Protein AF-A0A9C9SCN6-F1 (afdb_monomer_lite)

Structure (mmCIF, N/CA/C/O backbone):
data_AF-A0A9C9SCN6-F1
#
_entry.id   AF-A0A9C9SCN6-F1
#
loop_
_atom_site.group_PDB
_atom_site.id
_atom_site.type_symbol
_atom_site.label_atom_id
_atom_site.label_alt_id
_atom_site.label_comp_id
_atom_site.label_asym_id
_atom_site.label_entity_id
_atom_site.label_seq_id
_atom_site.pdbx_PDB_ins_code
_atom_site.Cartn_x
_atom_site.Cartn_y
_atom_site.Cartn_z
_atom_site.occupancy
_atom_site.B_iso_or_equiv
_atom_site.auth_seq_id
_atom_site.auth_comp_id
_atom_site.auth_asym_id
_atom_site.auth_atom_id
_atom_site.pdbx_PDB_model_num
ATOM 1 N N . MET A 1 1 ? 40.582 38.836 -44.158 1.00 47.72 1 MET A N 1
ATOM 2 C CA . MET A 1 1 ? 39.686 37.656 -44.173 1.00 47.72 1 MET A CA 1
ATOM 3 C C . MET A 1 1 ? 40.343 36.507 -43.412 1.00 47.72 1 MET A C 1
ATOM 5 O O . MET A 1 1 ? 41.177 35.816 -43.979 1.00 47.72 1 MET A O 1
ATOM 9 N N . ARG A 1 2 ? 40.054 36.335 -42.115 1.00 51.59 2 ARG A N 1
ATOM 10 C CA . ARG A 1 2 ? 40.489 35.164 -41.329 1.00 51.59 2 ARG A CA 1
ATOM 11 C C . ARG A 1 2 ? 39.327 34.696 -40.451 1.00 51.59 2 ARG A C 1
ATOM 13 O O . ARG A 1 2 ? 39.168 35.164 -39.334 1.00 51.59 2 ARG A O 1
ATOM 20 N N . LEU A 1 3 ? 38.518 33.788 -41.001 1.00 55.78 3 LEU A N 1
ATOM 21 C CA . LEU A 1 3 ? 37.408 33.095 -40.333 1.00 55.78 3 LEU A CA 1
ATOM 22 C C . LEU A 1 3 ? 37.693 31.622 -39.902 1.00 55.78 3 LEU A C 1
ATOM 24 O O . LEU A 1 3 ? 36.733 30.876 -39.733 1.00 55.78 3 LEU A O 1
ATOM 28 N N . PRO A 1 4 ? 38.938 31.129 -39.685 1.00 55.34 4 PRO A N 1
ATOM 29 C CA . PRO A 1 4 ? 39.128 29.714 -39.338 1.00 55.34 4 PRO A CA 1
ATOM 30 C C . PRO A 1 4 ? 38.773 29.385 -37.874 1.00 55.34 4 PRO A C 1
ATOM 32 O O . PRO A 1 4 ? 38.517 28.229 -37.555 1.00 55.34 4 PRO A O 1
ATOM 35 N N . GLY A 1 5 ? 38.721 30.382 -36.979 1.00 55.00 5 GLY A N 1
ATOM 36 C CA . GLY A 1 5 ? 38.453 30.161 -35.550 1.00 55.00 5 GLY A CA 1
ATOM 37 C C . GLY A 1 5 ? 36.990 29.846 -35.215 1.00 55.00 5 GLY A C 1
ATOM 38 O O . GLY A 1 5 ? 36.720 29.137 -34.250 1.00 55.00 5 GLY A O 1
ATOM 39 N N . LEU A 1 6 ? 36.041 30.324 -36.029 1.00 55.47 6 LEU A N 1
ATOM 40 C CA . LEU A 1 6 ? 34.608 30.175 -35.745 1.00 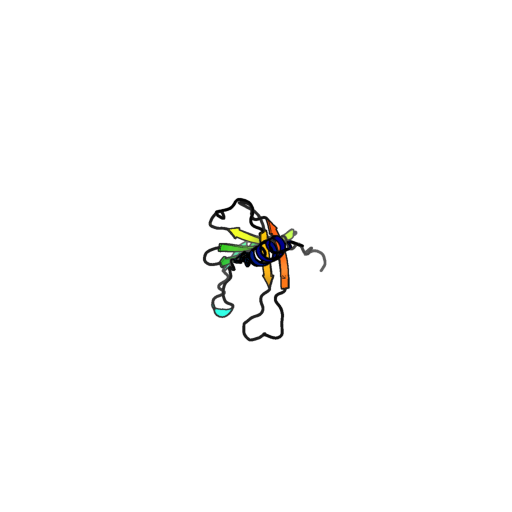55.47 6 LEU A CA 1
ATOM 41 C C . LEU A 1 6 ? 34.102 28.746 -36.020 1.00 55.47 6 LEU A C 1
ATOM 43 O O . LEU A 1 6 ? 33.197 28.266 -35.344 1.00 55.47 6 LEU A O 1
ATOM 47 N N . ILE A 1 7 ? 34.730 28.043 -36.971 1.00 58.31 7 ILE A N 1
ATOM 48 C CA . ILE A 1 7 ? 34.366 26.669 -37.358 1.00 58.31 7 ILE A CA 1
ATOM 49 C C . ILE A 1 7 ? 34.795 25.660 -36.281 1.00 58.31 7 ILE A C 1
ATOM 51 O O . ILE A 1 7 ? 34.049 24.733 -35.976 1.00 58.31 7 ILE A O 1
ATOM 55 N N . VAL A 1 8 ? 35.954 25.869 -35.644 1.00 60.03 8 VAL A N 1
ATOM 56 C CA . VAL A 1 8 ? 36.437 24.994 -34.557 1.00 60.03 8 VAL A CA 1
ATOM 57 C C . VAL A 1 8 ? 35.540 25.098 -33.318 1.00 60.03 8 VAL A C 1
ATOM 59 O O . VAL A 1 8 ? 35.290 24.096 -32.652 1.00 60.03 8 VAL A O 1
ATOM 62 N N . PHE A 1 9 ? 34.994 26.285 -33.035 1.00 58.19 9 PHE A N 1
ATOM 63 C CA . PHE A 1 9 ? 34.133 26.498 -31.869 1.00 58.19 9 PHE A CA 1
ATOM 64 C C . PHE A 1 9 ? 32.740 25.860 -32.024 1.00 58.19 9 PHE A C 1
ATOM 66 O O . PHE A 1 9 ? 32.178 25.366 -31.049 1.00 58.19 9 PHE A O 1
ATOM 73 N N . LEU A 1 10 ? 32.198 25.805 -33.247 1.00 61.06 10 LEU A N 1
ATOM 74 C CA . LEU A 1 10 ? 30.905 25.162 -33.527 1.00 61.06 10 LEU A CA 1
ATOM 75 C C . LEU A 1 10 ? 30.965 23.628 -33.446 1.00 61.06 10 LEU A C 1
ATOM 77 O O . LEU A 1 10 ? 29.981 23.003 -33.053 1.00 61.06 10 LEU A O 1
ATOM 81 N N . LEU A 1 11 ? 32.115 23.013 -33.745 1.00 58.69 11 LEU A N 1
ATOM 82 C CA . LEU A 1 11 ? 32.271 21.554 -33.683 1.00 58.69 11 LEU A CA 1
ATOM 83 C C . LEU A 1 11 ? 32.361 21.026 -32.236 1.00 58.69 11 LEU A C 1
ATOM 85 O O . LEU A 1 11 ? 31.952 19.901 -31.958 1.00 58.69 11 LEU A O 1
ATOM 89 N N . ALA A 1 12 ? 32.832 21.848 -31.292 1.00 60.78 12 ALA A N 1
ATOM 90 C CA . ALA A 1 12 ? 32.953 21.474 -29.880 1.00 60.78 12 ALA A CA 1
ATOM 91 C C . ALA A 1 12 ? 31.616 21.490 -29.108 1.00 60.78 12 ALA A C 1
ATOM 93 O O . ALA A 1 12 ? 31.544 20.964 -28.001 1.00 60.78 12 ALA A O 1
ATOM 94 N N . ALA A 1 13 ? 30.542 22.051 -29.675 1.00 60.34 13 ALA A N 1
ATOM 95 C CA . ALA A 1 13 ? 29.238 22.150 -29.012 1.00 60.34 13 ALA A CA 1
ATOM 96 C C . ALA A 1 13 ? 28.351 20.894 -29.165 1.00 60.34 13 ALA A C 1
ATOM 98 O O . ALA A 1 13 ? 27.227 20.876 -28.671 1.00 60.34 13 ALA A O 1
ATOM 99 N N . GLN A 1 14 ? 28.829 19.840 -29.839 1.00 67.88 14 GLN A N 1
ATOM 100 C CA . GLN A 1 14 ? 28.033 18.639 -30.135 1.00 67.88 14 GLN A CA 1
ATOM 101 C C . GLN A 1 14 ? 28.230 17.491 -29.131 1.00 67.88 14 GLN A C 1
ATOM 103 O O . GLN A 1 14 ? 27.882 16.352 -29.436 1.00 67.88 14 GLN A O 1
ATOM 108 N N . LEU A 1 15 ? 28.777 17.755 -27.938 1.00 71.00 15 LEU A N 1
ATOM 109 C CA . LEU A 1 15 ? 28.864 16.733 -26.893 1.00 71.00 15 LEU A CA 1
ATOM 110 C C . LEU A 1 15 ? 27.442 16.284 -26.501 1.00 71.00 15 LEU A C 1
ATOM 112 O O . LEU A 1 15 ? 26.670 17.101 -25.986 1.00 71.00 15 LEU A O 1
ATOM 116 N N . PRO A 1 16 ? 27.068 15.009 -26.724 1.00 65.50 16 PRO A N 1
ATOM 117 C CA . PRO A 1 16 ? 25.785 14.497 -26.277 1.00 65.50 16 PRO A CA 1
ATOM 118 C C . PRO A 1 16 ? 25.756 14.577 -24.752 1.00 65.50 16 PRO A C 1
ATOM 120 O O . PRO A 1 16 ? 26.564 13.957 -24.060 1.00 65.50 16 PRO A O 1
ATOM 123 N N . SER A 1 17 ? 24.835 15.378 -24.220 1.00 73.06 17 SER A N 1
ATOM 124 C CA . SER A 1 17 ? 24.603 15.409 -22.781 1.00 73.06 17 SER A CA 1
ATOM 125 C C . SER A 1 17 ? 24.156 14.019 -22.328 1.00 73.06 17 SER A C 1
ATOM 127 O O . SER A 1 17 ? 23.281 13.430 -22.971 1.00 73.06 17 SER A O 1
ATOM 129 N N . PRO A 1 18 ? 24.719 13.472 -21.239 1.00 69.69 18 PRO A N 1
ATOM 130 C CA . PRO A 1 18 ? 24.250 12.206 -20.713 1.00 69.69 18 PRO A CA 1
ATOM 131 C C . PRO A 1 18 ? 22.791 12.378 -20.293 1.00 69.69 18 PRO A C 1
ATOM 133 O O . PRO A 1 18 ? 22.475 13.148 -19.384 1.00 69.69 18 PRO A O 1
ATOM 136 N N . ALA A 1 19 ? 21.889 11.669 -20.971 1.00 69.19 19 ALA A N 1
ATOM 137 C CA . ALA A 1 19 ? 20.509 11.571 -20.536 1.00 69.19 19 ALA A CA 1
ATOM 138 C C . ALA A 1 19 ? 20.507 10.975 -19.121 1.00 69.19 19 ALA A C 1
ATOM 140 O O . ALA A 1 19 ? 20.930 9.837 -18.900 1.00 69.19 19 ALA A O 1
ATOM 141 N N . ALA A 1 20 ? 20.071 11.765 -18.141 1.00 64.50 20 ALA A N 1
ATOM 142 C CA . ALA A 1 20 ? 19.872 11.288 -16.785 1.00 64.50 20 ALA A CA 1
ATOM 143 C C . ALA A 1 20 ? 18.697 10.299 -16.790 1.00 64.50 20 ALA A C 1
ATOM 145 O O . ALA A 1 20 ? 17.533 10.689 -16.718 1.00 64.50 20 ALA A O 1
ATOM 146 N N . HIS A 1 21 ? 18.998 9.006 -16.892 1.00 61.47 21 HIS A N 1
ATOM 147 C CA . HIS A 1 21 ? 18.005 7.946 -16.764 1.00 61.47 21 HIS A CA 1
ATOM 148 C C . HIS A 1 21 ? 17.540 7.869 -15.303 1.00 61.47 21 HIS A C 1
ATOM 150 O O . HIS A 1 21 ? 18.166 7.239 -14.450 1.00 61.47 21 HIS A O 1
ATOM 156 N N . GLY A 1 22 ? 16.439 8.549 -14.990 1.00 61.62 22 GLY A N 1
ATOM 157 C CA . GLY A 1 22 ? 15.764 8.409 -13.705 1.00 61.62 22 GLY A CA 1
ATOM 158 C C . GLY A 1 22 ? 15.100 7.037 -13.599 1.00 61.62 22 GLY A C 1
ATOM 159 O O . GLY A 1 22 ? 14.007 6.841 -14.120 1.00 61.62 22 GLY A O 1
ATOM 160 N N . GLY A 1 23 ? 15.745 6.083 -12.924 1.00 68.81 23 GLY A N 1
ATOM 161 C CA . GLY A 1 23 ? 15.162 4.766 -12.656 1.00 68.81 23 GLY A CA 1
ATOM 162 C C . GLY A 1 23 ? 13.977 4.847 -11.686 1.00 68.81 23 GLY A C 1
ATOM 163 O O . GLY A 1 23 ? 14.126 5.295 -10.547 1.00 68.81 23 GLY A O 1
ATOM 164 N N . GLU A 1 24 ? 12.798 4.398 -12.123 1.00 77.12 24 GLU A N 1
ATOM 165 C CA . GLU A 1 24 ? 11.618 4.236 -11.269 1.00 77.12 24 GLU A CA 1
ATOM 166 C C . GLU A 1 24 ? 11.654 2.870 -10.571 1.00 77.12 24 GLU A C 1
ATOM 168 O O . GLU A 1 24 ? 11.634 1.825 -11.221 1.00 77.12 24 GLU A O 1
ATOM 173 N N . LEU A 1 25 ? 11.659 2.867 -9.236 1.00 81.75 25 LEU A N 1
ATOM 174 C CA . LEU A 1 25 ? 11.492 1.642 -8.457 1.00 81.75 25 LEU A CA 1
ATOM 175 C C . LEU A 1 25 ? 10.009 1.289 -8.364 1.00 81.75 25 LEU A C 1
ATOM 177 O O . LEU A 1 25 ? 9.201 2.101 -7.914 1.00 81.75 25 LEU A O 1
ATOM 181 N N . ARG A 1 26 ? 9.666 0.062 -8.764 1.00 85.50 26 ARG A N 1
ATOM 182 C CA . ARG A 1 26 ? 8.305 -0.475 -8.685 1.00 85.50 26 ARG A CA 1
ATOM 183 C C . ARG A 1 26 ? 8.241 -1.616 -7.682 1.00 85.50 26 ARG A C 1
ATOM 185 O O . ARG A 1 26 ? 9.120 -2.478 -7.650 1.00 85.50 26 ARG A O 1
ATOM 192 N N . PHE A 1 27 ? 7.172 -1.607 -6.900 1.00 87.00 27 PHE A N 1
ATOM 193 C CA . PHE A 1 27 ? 6.869 -2.610 -5.891 1.00 87.00 27 PHE A CA 1
ATOM 194 C C . PHE A 1 27 ? 5.429 -3.073 -6.080 1.00 87.00 27 PHE A C 1
ATOM 196 O O . PHE A 1 27 ? 4.563 -2.271 -6.426 1.00 87.00 27 PHE A O 1
ATOM 203 N N . GLY A 1 28 ? 5.189 -4.360 -5.874 1.00 87.62 28 GLY A N 1
ATOM 204 C CA . GLY A 1 28 ? 3.884 -4.976 -6.054 1.00 87.62 28 GLY A CA 1
ATOM 205 C C . GLY A 1 28 ? 3.978 -6.487 -5.919 1.00 87.62 28 GLY A C 1
ATOM 206 O O . GLY A 1 28 ? 5.076 -7.041 -5.841 1.00 87.62 28 GLY A O 1
ATOM 207 N N . VAL A 1 29 ? 2.814 -7.122 -5.893 1.00 87.94 29 VAL A N 1
ATOM 208 C CA . VAL A 1 29 ? 2.643 -8.575 -5.904 1.00 87.94 29 VAL A CA 1
ATOM 209 C C . VAL A 1 29 ? 1.884 -8.919 -7.183 1.00 87.94 29 VAL A C 1
ATOM 211 O O . VAL A 1 29 ? 1.003 -8.155 -7.590 1.00 87.94 29 VAL A O 1
ATOM 214 N N . ALA A 1 30 ? 2.258 -10.007 -7.857 1.00 84.25 30 ALA A N 1
ATOM 215 C CA . ALA A 1 30 ? 1.501 -10.472 -9.013 1.00 84.25 30 ALA A CA 1
ATOM 216 C C . ALA A 1 30 ? 0.080 -10.878 -8.577 1.00 84.25 30 ALA A C 1
ATOM 218 O O . ALA A 1 30 ? -0.107 -11.266 -7.422 1.00 84.25 30 ALA A O 1
ATOM 219 N N . PRO A 1 31 ? -0.930 -10.801 -9.461 1.00 82.25 31 PRO A N 1
ATOM 220 C CA . PRO A 1 31 ? -2.288 -11.223 -9.122 1.00 82.25 31 PRO A CA 1
ATOM 221 C C . PRO A 1 31 ? -2.345 -12.646 -8.549 1.00 82.25 31 PRO A C 1
ATOM 223 O O . PRO A 1 31 ? -3.026 -12.864 -7.552 1.00 82.25 31 PRO A O 1
ATOM 226 N N . ASP A 1 32 ? -1.575 -13.567 -9.129 1.00 86.81 32 ASP A N 1
ATOM 227 C CA . ASP A 1 32 ? -1.508 -14.977 -8.731 1.00 86.81 32 ASP A CA 1
ATOM 228 C C . ASP A 1 32 ? -0.804 -15.202 -7.381 1.00 86.81 32 ASP A C 1
ATOM 230 O O . ASP A 1 32 ? -1.145 -16.128 -6.651 1.00 86.81 32 ASP A O 1
ATOM 234 N N . ASP A 1 33 ? 0.114 -14.310 -6.999 1.00 88.00 33 ASP A N 1
ATOM 235 C CA . ASP A 1 33 ? 0.850 -14.371 -5.726 1.00 88.00 33 ASP A CA 1
ATOM 236 C C . ASP A 1 33 ? 0.149 -13.583 -4.602 1.00 88.00 33 ASP A C 1
ATOM 238 O O . ASP A 1 33 ? 0.667 -13.427 -3.490 1.00 88.00 33 ASP A O 1
ATOM 242 N N . SER A 1 34 ? -1.024 -13.015 -4.892 1.00 88.56 34 SER A N 1
ATOM 243 C CA . SER A 1 34 ? -1.686 -12.063 -4.012 1.00 88.56 34 SER A CA 1
ATOM 244 C C . SER A 1 34 ? -2.367 -12.749 -2.824 1.00 88.56 34 SER A C 1
ATOM 246 O O . SER A 1 34 ? -3.541 -13.109 -2.870 1.00 88.56 34 SER A O 1
ATOM 248 N N . ALA A 1 35 ? -1.643 -12.877 -1.712 1.00 92.12 35 ALA A N 1
ATOM 249 C CA . ALA A 1 35 ? -2.181 -13.385 -0.452 1.00 92.12 35 ALA A CA 1
ATOM 250 C C . ALA A 1 35 ? -2.614 -12.247 0.491 1.00 92.12 35 ALA A C 1
ATOM 252 O O . ALA A 1 35 ? -1.773 -11.501 1.003 1.00 92.12 35 ALA A O 1
ATOM 253 N N . TRP A 1 36 ? -3.919 -12.128 0.745 1.00 92.50 36 TRP A N 1
ATOM 254 C CA . TRP A 1 36 ? -4.476 -11.199 1.733 1.00 92.50 36 TRP A CA 1
ATOM 255 C C . TRP A 1 36 ? -4.946 -11.945 2.979 1.00 92.50 36 TRP A C 1
ATOM 257 O O . TRP A 1 36 ? -5.612 -12.971 2.887 1.00 92.50 36 TRP A O 1
ATOM 267 N N . SER A 1 37 ? -4.640 -11.391 4.149 1.00 96.38 37 SER A N 1
ATOM 268 C CA . SER A 1 37 ? -5.129 -11.876 5.437 1.00 96.38 37 SER A CA 1
ATOM 269 C C . SER A 1 37 ? -6.112 -10.879 6.038 1.00 96.38 37 SER A C 1
ATOM 271 O O . SER A 1 37 ? -5.838 -9.675 6.091 1.00 96.38 37 SER A O 1
ATOM 273 N N . SER A 1 38 ? -7.263 -11.382 6.478 1.00 94.94 38 SER A N 1
ATOM 274 C CA . SER A 1 38 ? -8.285 -10.608 7.174 1.00 94.94 38 SER A CA 1
ATOM 275 C C . SER A 1 38 ? -8.175 -10.783 8.683 1.00 94.94 38 SER A C 1
ATOM 277 O O . SER A 1 38 ? -7.974 -11.893 9.171 1.00 94.94 38 SER A O 1
ATOM 279 N N . GLY A 1 39 ? -8.417 -9.714 9.431 1.00 95.25 39 GLY A N 1
ATOM 280 C CA . GLY A 1 39 ? -8.549 -9.779 10.881 1.00 95.25 39 GLY A CA 1
ATOM 281 C C . GLY A 1 39 ? -9.387 -8.629 11.415 1.00 95.25 39 GLY A C 1
ATOM 282 O O . GLY A 1 39 ? -9.709 -7.684 10.693 1.00 95.25 39 GLY A O 1
ATOM 283 N N . GLY A 1 40 ? -9.737 -8.679 12.697 1.00 93.50 40 GLY A N 1
ATOM 284 C CA . GLY A 1 40 ? -10.486 -7.603 13.335 1.00 93.50 40 GLY A CA 1
ATOM 285 C C . GLY A 1 40 ? -11.478 -8.073 14.384 1.00 93.50 40 GLY A C 1
ATOM 286 O O . GLY A 1 40 ? -11.446 -9.211 14.841 1.00 93.50 40 GLY A O 1
ATOM 287 N N . ASN A 1 41 ? -12.348 -7.150 14.768 1.00 93.88 41 ASN A N 1
ATOM 288 C CA . ASN A 1 41 ? -13.436 -7.335 15.715 1.00 93.88 41 ASN A CA 1
ATOM 289 C C . ASN A 1 41 ? -14.644 -6.482 15.284 1.00 93.88 41 ASN A C 1
ATOM 291 O O . ASN A 1 41 ? -14.609 -5.805 14.257 1.00 93.88 41 ASN A O 1
ATOM 295 N N . ARG A 1 42 ? -15.706 -6.467 16.098 1.00 89.94 42 ARG A N 1
ATOM 296 C CA . ARG A 1 42 ? -16.940 -5.714 15.810 1.00 89.94 42 ARG A CA 1
ATOM 297 C C . ARG A 1 42 ? -16.721 -4.208 15.592 1.00 89.94 42 ARG A C 1
ATOM 299 O O . ARG A 1 42 ? -17.519 -3.584 14.904 1.00 89.94 42 ARG A O 1
ATOM 306 N N . LEU A 1 43 ? -15.671 -3.622 16.166 1.00 91.69 43 LEU A N 1
ATOM 307 C CA . LEU A 1 43 ? -15.379 -2.190 16.061 1.00 91.69 43 LEU A CA 1
ATOM 308 C C . LEU A 1 43 ? -14.460 -1.857 14.881 1.00 91.69 43 LEU A C 1
ATOM 310 O O . LEU A 1 43 ? -14.499 -0.735 14.376 1.00 91.69 43 LEU A O 1
ATOM 314 N N . SER A 1 44 ? -13.620 -2.797 14.444 1.00 90.88 44 SER A N 1
ATOM 315 C CA . SER A 1 44 ? -12.699 -2.570 13.332 1.00 90.88 44 SER A CA 1
ATOM 316 C C . SER A 1 44 ? -12.293 -3.853 12.619 1.00 90.88 44 SER A C 1
ATOM 318 O O . SER A 1 44 ? -11.877 -4.819 13.258 1.00 90.88 44 SER A O 1
ATOM 320 N N . CYS A 1 45 ? -12.316 -3.819 11.291 1.00 92.38 45 CYS A N 1
ATOM 321 C CA . CYS A 1 45 ? -11.828 -4.885 10.423 1.00 92.38 45 CYS A CA 1
ATOM 322 C C . CYS A 1 45 ? -10.634 -4.390 9.614 1.00 92.38 45 CYS A C 1
ATOM 324 O O . CYS A 1 45 ? -10.507 -3.197 9.327 1.00 92.38 45 CYS A O 1
ATOM 326 N N . HIS A 1 46 ? -9.759 -5.304 9.228 1.00 92.31 46 HIS A N 1
ATOM 327 C CA . HIS A 1 46 ? -8.623 -4.994 8.382 1.00 92.31 46 HIS A CA 1
ATOM 328 C C . HIS A 1 46 ? -8.312 -6.121 7.407 1.00 92.31 46 HIS A C 1
ATOM 330 O O . HIS A 1 46 ? -8.519 -7.295 7.706 1.00 92.31 46 HIS A O 1
ATOM 336 N N . LEU A 1 47 ? -7.762 -5.732 6.262 1.00 93.19 47 LEU A N 1
ATOM 337 C CA . LEU A 1 47 ? -7.225 -6.624 5.244 1.00 93.19 47 LEU A CA 1
ATOM 338 C C . LEU A 1 47 ? -5.765 -6.235 5.014 1.00 93.19 47 LEU A C 1
ATOM 340 O O . LEU A 1 47 ? -5.484 -5.068 4.734 1.00 93.19 47 LEU A O 1
ATOM 344 N N . SER A 1 48 ? -4.835 -7.172 5.173 1.00 93.56 48 SER A N 1
ATOM 345 C CA . SER A 1 48 ? -3.398 -6.902 5.056 1.00 93.56 48 SER A CA 1
ATOM 346 C C . SER A 1 48 ? -2.662 -7.886 4.164 1.00 93.56 48 SER A C 1
ATOM 348 O O . SER A 1 48 ? -2.979 -9.072 4.150 1.00 93.56 48 SER A O 1
ATOM 350 N N . GLN A 1 49 ? -1.650 -7.376 3.471 1.00 93.69 49 GLN A N 1
ATOM 351 C CA . GLN A 1 49 ? -0.752 -8.132 2.606 1.00 93.69 49 GLN A CA 1
ATOM 352 C C . GLN A 1 49 ? 0.665 -7.569 2.726 1.00 93.69 49 GLN A C 1
ATOM 354 O O . GLN A 1 49 ? 0.853 -6.357 2.860 1.00 93.69 49 GLN A O 1
ATOM 359 N N . GLN A 1 50 ? 1.657 -8.453 2.649 1.00 92.06 50 GLN A N 1
ATOM 360 C CA . GLN A 1 50 ? 3.057 -8.061 2.519 1.00 92.06 50 GLN A CA 1
ATOM 361 C C . GLN A 1 50 ? 3.408 -7.815 1.051 1.00 92.06 50 GLN A C 1
ATOM 363 O O . GLN A 1 50 ? 3.073 -8.608 0.176 1.00 92.06 50 GLN A O 1
ATOM 368 N N . ILE A 1 51 ? 4.097 -6.710 0.792 1.00 89.31 51 ILE A N 1
ATOM 369 C CA . ILE A 1 51 ? 4.615 -6.305 -0.512 1.00 89.31 51 ILE A CA 1
ATOM 370 C C . ILE A 1 51 ? 6.142 -6.441 -0.461 1.00 89.31 51 ILE A C 1
ATOM 372 O O . ILE A 1 51 ? 6.816 -5.618 0.176 1.00 89.31 51 ILE A O 1
ATOM 376 N N . PRO A 1 52 ? 6.720 -7.440 -1.150 1.00 88.12 52 PRO A N 1
ATOM 377 C CA . PRO A 1 52 ? 8.148 -7.715 -1.092 1.00 88.12 52 PRO A CA 1
ATOM 378 C C . PRO A 1 52 ? 9.011 -6.480 -1.368 1.00 88.12 52 PRO A C 1
ATOM 380 O O . PRO A 1 52 ? 8.800 -5.750 -2.340 1.00 88.12 52 PRO A O 1
ATOM 383 N N . ARG A 1 53 ? 10.027 -6.274 -0.518 1.00 83.31 53 ARG A N 1
ATOM 384 C CA . ARG A 1 53 ? 11.006 -5.165 -0.578 1.00 83.31 53 ARG A CA 1
ATOM 385 C C . ARG A 1 53 ? 10.426 -3.760 -0.369 1.00 83.31 53 ARG A C 1
ATOM 387 O O . ARG A 1 53 ? 11.189 -2.797 -0.415 1.00 83.31 53 ARG A O 1
ATOM 394 N N . PHE A 1 54 ? 9.123 -3.639 -0.136 1.00 82.56 54 PHE A N 1
ATOM 395 C CA . PHE A 1 54 ? 8.462 -2.374 0.168 1.00 82.56 54 PHE A CA 1
ATOM 396 C C . PHE A 1 54 ? 8.019 -2.326 1.630 1.00 82.56 54 PHE A C 1
ATOM 398 O O . PHE A 1 54 ? 8.377 -1.394 2.348 1.00 82.56 54 PHE A O 1
ATOM 405 N N . GLY A 1 55 ? 7.288 -3.344 2.078 1.00 85.62 55 GLY A N 1
ATOM 406 C CA . GLY A 1 55 ? 6.703 -3.435 3.410 1.00 85.62 55 GLY A CA 1
ATOM 407 C C . GLY A 1 55 ? 5.306 -4.025 3.324 1.00 85.62 55 GLY A C 1
ATOM 408 O O . GLY A 1 55 ? 5.134 -5.039 2.665 1.00 85.62 55 GLY A O 1
ATOM 409 N N . GLY A 1 56 ? 4.294 -3.380 3.903 1.00 87.62 56 GLY A N 1
ATOM 410 C CA . GLY A 1 56 ? 2.930 -3.919 3.938 1.00 87.62 56 GLY A CA 1
ATOM 411 C C . GLY 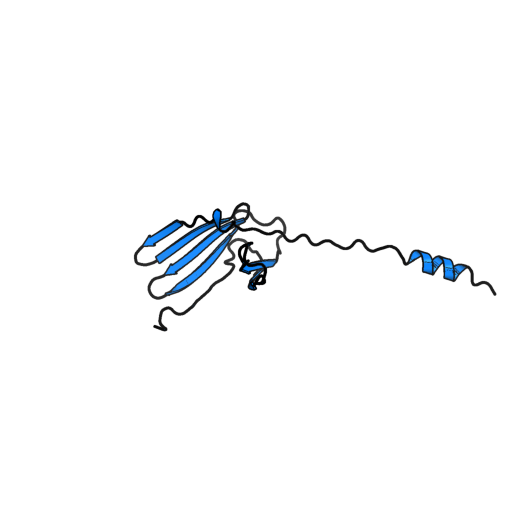A 1 56 ? 1.854 -2.939 3.476 1.00 87.62 56 GLY A C 1
ATOM 412 O O . GLY A 1 56 ? 1.956 -1.729 3.695 1.00 87.62 56 GLY A O 1
ATOM 413 N N . ALA A 1 57 ? 0.790 -3.474 2.883 1.00 87.44 57 ALA A N 1
ATOM 414 C CA . ALA A 1 57 ? -0.465 -2.767 2.650 1.00 87.44 57 ALA A CA 1
ATOM 415 C C . ALA A 1 57 ? -1.513 -3.207 3.675 1.00 87.44 57 ALA A C 1
ATOM 417 O O . ALA A 1 57 ? -1.621 -4.391 4.002 1.00 87.44 57 ALA A O 1
ATOM 418 N N . ARG A 1 58 ? -2.300 -2.256 4.181 1.00 88.56 58 ARG A N 1
ATOM 419 C CA . ARG A 1 58 ? -3.388 -2.516 5.124 1.00 88.56 58 ARG A CA 1
ATOM 420 C C . ARG A 1 58 ? -4.588 -1.627 4.842 1.00 88.56 58 ARG A C 1
ATOM 422 O O . ARG A 1 58 ? -4.528 -0.412 5.054 1.00 88.56 58 ARG A O 1
ATOM 429 N N . PHE A 1 59 ? -5.685 -2.257 4.444 1.00 88.50 59 PHE A N 1
ATOM 430 C CA . PHE A 1 59 ? -7.013 -1.663 4.483 1.00 88.50 59 PHE A CA 1
ATOM 431 C C . PHE A 1 59 ? -7.564 -1.773 5.900 1.00 88.50 59 PHE A C 1
ATOM 433 O O . PHE A 1 59 ? -7.447 -2.827 6.521 1.00 88.50 59 PHE A O 1
ATOM 440 N N . THR A 1 60 ? -8.159 -0.704 6.415 1.00 87.50 60 THR A N 1
ATOM 441 C CA . THR A 1 60 ? -8.850 -0.697 7.711 1.00 87.50 60 THR A CA 1
ATOM 442 C C . THR A 1 60 ? -10.243 -0.117 7.532 1.00 87.50 60 THR A C 1
ATOM 444 O O . THR A 1 60 ? -10.403 0.883 6.844 1.00 87.50 60 THR A O 1
ATOM 447 N N . SER A 1 61 ? -11.239 -0.722 8.167 1.00 87.12 61 SER A N 1
ATOM 448 C CA . SER A 1 61 ? -12.612 -0.222 8.246 1.00 87.12 61 SER A CA 1
ATOM 449 C C . SER A 1 61 ? -13.021 -0.153 9.708 1.00 87.12 61 SER A C 1
ATOM 451 O O . SER A 1 61 ? -12.787 -1.112 10.445 1.00 87.12 61 SER A O 1
ATOM 453 N N . LYS A 1 62 ? -13.621 0.956 10.142 1.00 88.38 62 LYS A N 1
ATOM 454 C CA . LYS A 1 62 ? -14.119 1.129 11.517 1.00 88.38 62 LYS A CA 1
ATOM 455 C C . LYS A 1 62 ? -15.643 1.197 11.525 1.00 88.38 62 LYS A C 1
ATOM 457 O O . LYS A 1 62 ? -16.232 1.822 10.650 1.00 88.38 62 LYS A O 1
ATOM 462 N N . ALA A 1 63 ? -16.280 0.570 12.511 1.00 84.25 63 ALA A N 1
ATOM 463 C CA . ALA A 1 63 ? -17.729 0.645 12.684 1.00 84.25 63 ALA A CA 1
ATOM 464 C C . ALA A 1 63 ? -18.163 2.098 12.938 1.00 84.25 63 ALA A C 1
ATOM 466 O O . ALA A 1 63 ? -17.551 2.790 13.751 1.00 84.25 63 ALA A O 1
ATOM 467 N N . GLY A 1 64 ? -19.186 2.564 12.217 1.00 80.88 64 GLY A N 1
ATOM 468 C CA . GLY A 1 64 ? -19.644 3.959 12.275 1.00 80.88 64 GLY A CA 1
ATOM 469 C C . GLY A 1 64 ? -18.661 4.983 11.693 1.00 80.88 64 GLY A C 1
ATOM 470 O O . GLY A 1 64 ? -18.889 6.179 11.832 1.00 80.88 64 GLY A O 1
ATOM 471 N N . GLY A 1 65 ? -17.569 4.536 11.063 1.00 77.88 65 GLY A N 1
ATOM 472 C CA . GLY A 1 65 ? -16.574 5.396 10.430 1.00 77.88 65 GLY A CA 1
ATOM 473 C C . GLY A 1 65 ? -16.298 5.009 8.979 1.00 77.88 65 GLY A C 1
ATOM 474 O O . GLY A 1 65 ? -16.933 4.123 8.409 1.00 77.88 65 GLY A O 1
ATOM 475 N N . GLY A 1 66 ? -15.323 5.690 8.380 1.00 76.31 66 GLY A N 1
ATOM 476 C CA . GLY A 1 66 ? -14.849 5.398 7.029 1.00 76.31 66 GLY A CA 1
ATOM 477 C C . GLY A 1 66 ? -13.860 4.229 6.964 1.00 76.31 66 GLY A C 1
ATOM 478 O O . GLY A 1 66 ? -13.469 3.631 7.975 1.00 76.31 66 GLY A O 1
ATOM 479 N N . PHE A 1 67 ? -13.415 3.940 5.744 1.00 78.75 67 PHE A N 1
ATOM 480 C CA . PHE A 1 67 ? -12.285 3.054 5.489 1.00 78.75 67 PHE A CA 1
ATOM 481 C C . PHE A 1 67 ? -10.993 3.851 5.261 1.00 78.75 67 PHE A C 1
ATOM 483 O O . PHE A 1 67 ? -10.997 5.071 5.119 1.00 78.75 67 PHE A O 1
ATOM 490 N N . SER A 1 68 ? -9.853 3.173 5.289 1.00 77.25 68 SER A N 1
ATOM 491 C CA . SER A 1 68 ? -8.553 3.759 4.968 1.00 77.25 68 SER A CA 1
ATOM 492 C C . SER A 1 68 ? -7.626 2.714 4.361 1.00 77.25 68 SER A C 1
ATOM 494 O O . SER A 1 68 ? -7.730 1.528 4.680 1.00 77.25 68 SER A O 1
ATOM 496 N N . LEU A 1 69 ? -6.715 3.146 3.483 1.00 77.56 69 LEU A N 1
ATOM 497 C CA . LEU A 1 69 ? -5.690 2.294 2.883 1.00 77.56 69 LEU A CA 1
ATOM 498 C C . LEU A 1 69 ? -4.300 2.833 3.217 1.00 77.56 69 LEU A C 1
ATOM 500 O O . LEU A 1 69 ? -3.804 3.802 2.647 1.00 77.56 69 LEU A O 1
ATOM 504 N N . SER A 1 70 ? -3.620 2.153 4.123 1.00 78.00 70 SER A N 1
ATOM 505 C CA . SER A 1 70 ? -2.248 2.503 4.471 1.00 78.00 70 SER A CA 1
ATOM 506 C C . SER A 1 70 ? -1.252 1.591 3.767 1.00 78.00 70 SER A C 1
ATOM 508 O O . SER A 1 70 ? -1.424 0.376 3.721 1.00 78.00 70 SER A O 1
ATOM 510 N N . PHE A 1 71 ? -0.192 2.195 3.238 1.00 78.12 71 PHE A N 1
ATOM 511 C CA . PHE A 1 71 ? 1.003 1.505 2.771 1.00 78.12 71 PHE A CA 1
ATOM 512 C C . PHE A 1 71 ? 2.131 1.893 3.711 1.00 78.12 71 PHE A C 1
ATOM 514 O O . PHE A 1 71 ? 2.472 3.072 3.803 1.00 78.12 71 PHE A O 1
ATOM 521 N N . ARG A 1 72 ? 2.675 0.919 4.435 1.00 77.44 72 ARG A N 1
ATOM 522 C CA . ARG A 1 72 ? 3.762 1.132 5.387 1.00 77.44 72 ARG A CA 1
ATOM 523 C C . ARG A 1 72 ? 5.047 0.575 4.802 1.00 77.44 72 ARG A C 1
ATOM 525 O O . ARG A 1 72 ? 5.103 -0.599 4.446 1.00 77.44 72 ARG A O 1
ATOM 532 N N . LEU A 1 73 ? 6.072 1.417 4.749 1.00 74.56 73 LEU A N 1
ATOM 533 C CA . LEU A 1 73 ? 7.410 0.981 4.386 1.00 74.56 73 LEU A CA 1
ATOM 534 C C . LEU A 1 73 ? 8.049 0.243 5.563 1.00 74.56 73 LEU A C 1
ATOM 536 O O . LEU A 1 73 ? 7.986 0.713 6.698 1.00 74.56 73 LEU A O 1
ATOM 540 N N . GLU A 1 74 ? 8.693 -0.885 5.284 1.00 72.06 74 GLU A N 1
ATOM 541 C CA . GLU A 1 74 ? 9.505 -1.602 6.277 1.00 72.06 74 GLU A CA 1
ATOM 542 C C . GLU A 1 74 ? 10.885 -0.973 6.472 1.00 72.06 74 GLU A C 1
ATOM 544 O O . GLU A 1 74 ? 11.494 -1.125 7.527 1.00 72.06 74 GLU A O 1
ATOM 549 N N . ARG A 1 75 ? 11.398 -0.265 5.459 1.00 67.31 75 ARG A N 1
ATOM 550 C CA . ARG A 1 75 ? 12.712 0.384 5.505 1.00 67.31 75 ARG A CA 1
ATOM 551 C C . ARG A 1 75 ? 12.609 1.819 5.031 1.00 67.31 75 ARG A C 1
ATOM 553 O O . ARG A 1 75 ? 11.955 2.105 4.028 1.00 67.31 75 ARG A O 1
ATOM 560 N N . GLU A 1 76 ? 13.287 2.713 5.740 1.00 67.31 76 GLU A N 1
ATOM 561 C CA . GLU A 1 76 ? 13.354 4.116 5.354 1.00 67.31 76 GLU A CA 1
ATOM 562 C C . GLU A 1 76 ? 14.090 4.247 4.009 1.00 67.31 76 GLU A C 1
ATOM 564 O O . GLU A 1 76 ? 15.168 3.668 3.828 1.00 67.31 76 GLU A O 1
ATOM 569 N N . PRO A 1 77 ? 13.522 4.961 3.021 1.00 64.19 77 PRO A N 1
ATOM 570 C CA . PRO A 1 77 ? 14.197 5.144 1.750 1.00 64.19 77 PRO A CA 1
ATOM 571 C C . PRO A 1 77 ? 15.496 5.926 1.966 1.00 64.19 77 PRO A C 1
ATOM 573 O O . PRO A 1 77 ? 15.504 6.968 2.611 1.00 64.19 77 PRO A O 1
ATOM 576 N N . ALA A 1 78 ? 16.585 5.481 1.332 1.00 65.00 78 ALA A N 1
ATOM 577 C CA . ALA A 1 78 ? 17.924 6.070 1.476 1.00 65.00 78 ALA A CA 1
ATOM 578 C C . ALA A 1 78 ? 18.025 7.57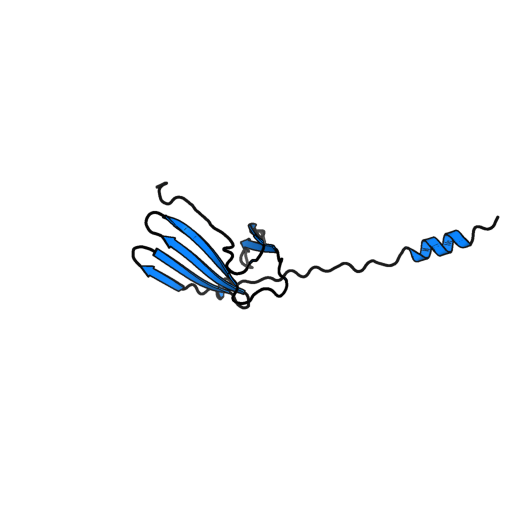9 1.140 1.00 65.00 78 ALA A C 1
ATOM 580 O O . ALA A 1 78 ? 19.054 8.204 1.378 1.00 65.00 78 ALA A O 1
ATOM 581 N N . ARG A 1 79 ? 16.979 8.186 0.560 1.00 63.91 79 ARG A N 1
ATOM 582 C CA . ARG A 1 79 ? 16.881 9.636 0.345 1.00 63.91 79 ARG A CA 1
ATOM 583 C C . ARG A 1 79 ? 15.608 10.181 0.983 1.00 63.91 79 ARG A C 1
ATOM 585 O O . ARG A 1 79 ? 14.515 9.738 0.643 1.00 63.91 79 ARG A O 1
ATOM 592 N N . LYS A 1 80 ? 15.766 11.237 1.789 1.00 58.56 80 LYS A N 1
ATOM 593 C CA . LYS A 1 80 ? 14.726 11.888 2.610 1.00 58.56 80 LYS A CA 1
ATOM 594 C C . LYS A 1 80 ? 13.540 12.519 1.852 1.00 58.56 80 LYS A C 1
ATOM 596 O O . LYS A 1 80 ? 12.646 13.0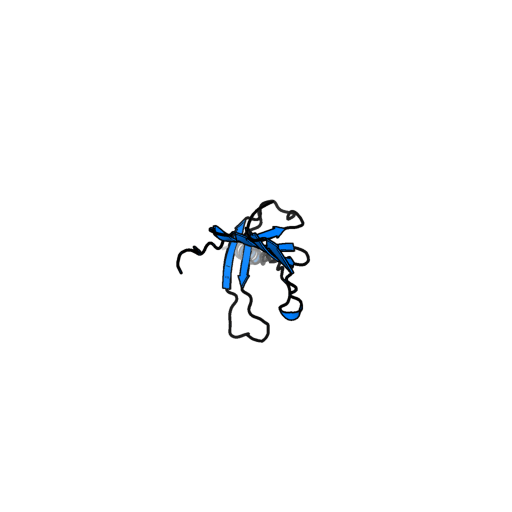58 2.490 1.00 58.56 80 LYS A O 1
ATOM 601 N N . ARG A 1 81 ? 13.513 12.509 0.513 1.00 58.62 81 ARG A N 1
ATOM 602 C CA . ARG A 1 81 ? 12.427 13.090 -0.304 1.00 58.62 81 ARG A CA 1
ATOM 603 C C . ARG A 1 81 ? 12.255 12.303 -1.601 1.00 58.62 81 ARG A C 1
ATOM 605 O O . ARG A 1 81 ? 12.853 12.632 -2.624 1.00 58.62 81 ARG A O 1
ATOM 612 N N . ARG A 1 82 ? 11.464 11.233 -1.558 1.00 68.88 82 ARG A N 1
ATOM 613 C CA . ARG A 1 82 ? 11.049 10.472 -2.747 1.00 68.88 82 ARG A CA 1
ATOM 614 C C . ARG A 1 82 ? 9.547 10.653 -2.938 1.00 68.88 82 ARG A C 1
ATOM 616 O O . ARG A 1 82 ? 8.790 10.513 -1.983 1.00 68.88 82 ARG A O 1
ATOM 623 N N . GLN A 1 83 ? 9.123 10.973 -4.159 1.00 78.44 83 GLN A N 1
ATOM 624 C CA . GLN A 1 83 ? 7.710 10.894 -4.526 1.00 78.44 83 GLN A CA 1
ATOM 625 C C . GLN A 1 83 ? 7.333 9.416 -4.665 1.00 78.44 83 GLN A C 1
ATOM 627 O O . GLN A 1 83 ? 8.045 8.662 -5.330 1.00 78.44 83 GLN A O 1
ATOM 632 N N . ALA A 1 84 ? 6.230 9.015 -4.046 1.00 79.06 84 ALA A N 1
ATOM 633 C CA . ALA A 1 84 ? 5.583 7.734 -4.269 1.00 79.06 84 ALA A CA 1
ATOM 634 C C . ALA A 1 84 ? 4.283 7.944 -5.035 1.00 79.06 84 ALA A C 1
ATOM 636 O O . ALA A 1 84 ? 3.553 8.908 -4.800 1.00 79.06 84 ALA A O 1
ATOM 637 N N . ARG A 1 85 ? 4.008 7.014 -5.944 1.00 84.56 85 ARG A N 1
ATOM 638 C CA . ARG A 1 85 ? 2.769 6.936 -6.710 1.00 84.56 85 ARG A CA 1
ATOM 639 C C . ARG A 1 85 ? 2.134 5.584 -6.449 1.00 84.56 85 ARG A C 1
ATOM 641 O O . ARG A 1 85 ? 2.830 4.570 -6.485 1.00 84.56 85 ARG A O 1
ATOM 648 N N . LEU A 1 86 ? 0.833 5.579 -6.203 1.00 83.75 86 LEU A N 1
ATOM 649 C CA . LEU A 1 86 ? 0.030 4.369 -6.185 1.00 83.75 86 LEU A CA 1
ATOM 650 C C . LEU A 1 86 ? -0.661 4.235 -7.535 1.00 83.75 86 LEU A C 1
ATOM 652 O O . LEU A 1 86 ? -1.371 5.146 -7.956 1.00 83.75 86 LEU A O 1
ATOM 656 N N . LEU A 1 87 ? -0.463 3.098 -8.195 1.00 86.69 87 LEU A N 1
ATOM 657 C CA . LEU A 1 87 ? -1.024 2.816 -9.509 1.00 86.69 87 LEU A CA 1
ATOM 658 C C . LEU A 1 87 ? -1.916 1.571 -9.434 1.00 86.69 87 LEU A C 1
ATOM 660 O O . LEU A 1 87 ? -1.491 0.550 -8.896 1.00 86.69 87 LEU A O 1
ATOM 664 N N . ALA A 1 88 ? -3.107 1.629 -10.026 1.00 85.38 88 ALA A N 1
ATOM 665 C CA . ALA A 1 88 ? -3.839 0.439 -10.442 1.00 85.38 88 ALA A CA 1
ATOM 666 C C . ALA A 1 88 ? -3.211 -0.062 -11.743 1.00 85.38 88 ALA A C 1
ATOM 668 O O . ALA A 1 88 ? -3.247 0.623 -12.769 1.00 85.38 88 ALA A O 1
ATOM 669 N N . VAL A 1 89 ? -2.607 -1.246 -11.687 1.00 86.44 89 VAL A N 1
ATOM 670 C CA . VAL A 1 89 ? -1.993 -1.896 -12.844 1.00 86.44 89 VAL A CA 1
ATOM 671 C C . VAL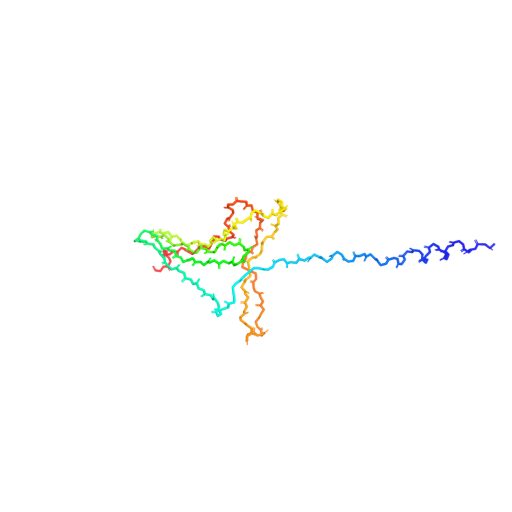 A 1 89 ? -2.900 -3.046 -13.280 1.00 86.44 89 VAL A C 1
ATOM 673 O O . VAL A 1 89 ? -3.216 -3.895 -12.445 1.00 86.44 89 VAL A O 1
ATOM 676 N N . PRO A 1 90 ? -3.345 -3.081 -14.546 1.00 85.56 90 PRO A N 1
ATOM 677 C CA . PRO A 1 90 ? -4.134 -4.196 -15.038 1.00 85.56 90 PRO A CA 1
ATOM 678 C C . PRO A 1 90 ? -3.297 -5.482 -15.087 1.00 85.56 90 PRO A C 1
ATOM 680 O O . PRO A 1 90 ? -2.066 -5.420 -15.181 1.00 85.56 90 PRO A O 1
ATOM 683 N N . PRO A 1 91 ? -3.949 -6.652 -15.009 1.00 84.69 91 PRO A N 1
ATOM 684 C CA . PRO A 1 91 ? -3.259 -7.927 -15.141 1.00 84.69 91 PRO A CA 1
ATOM 685 C C . PRO A 1 91 ? -2.667 -8.081 -16.552 1.00 84.69 91 PRO A C 1
ATOM 687 O O . PRO A 1 91 ? -3.147 -7.426 -17.481 1.00 84.69 91 PRO A O 1
ATOM 690 N N . PRO A 1 92 ? -1.670 -8.969 -16.742 1.00 83.56 92 PRO A N 1
ATOM 691 C CA . PRO A 1 92 ? -0.979 -9.114 -18.019 1.00 83.56 92 PRO A CA 1
ATOM 692 C C . PRO A 1 92 ? -1.923 -9.330 -19.201 1.00 83.56 92 PRO A C 1
ATOM 694 O O . PRO A 1 92 ? -1.733 -8.701 -20.219 1.00 83.56 92 PRO A O 1
ATOM 697 N N . TRP A 1 93 ? -2.986 -10.119 -19.052 1.00 84.81 93 TRP A N 1
ATOM 698 C CA . TRP A 1 93 ? -3.933 -10.420 -20.132 1.00 84.81 93 TRP A CA 1
ATOM 699 C C . TRP A 1 93 ? -4.855 -9.253 -20.547 1.00 84.81 93 TRP A C 1
ATOM 701 O O . TRP A 1 93 ? -5.561 -9.389 -21.541 1.00 84.81 93 TRP A O 1
ATOM 711 N N . ARG A 1 94 ? -4.858 -8.117 -19.828 1.00 88.38 94 ARG A N 1
ATOM 712 C CA . ARG A 1 94 ? -5.602 -6.889 -20.192 1.00 88.38 94 ARG A CA 1
ATOM 713 C C . ARG A 1 94 ? -4.675 -5.798 -20.699 1.00 88.38 94 ARG A C 1
ATOM 715 O O . ARG A 1 94 ? -4.491 -4.765 -20.050 1.00 88.38 94 ARG A O 1
ATOM 722 N N . HIS A 1 95 ? -4.077 -6.035 -21.857 1.00 81.75 95 HIS A N 1
ATOM 723 C CA . HIS A 1 95 ? -3.135 -5.102 -22.474 1.00 81.75 95 HIS A CA 1
ATOM 724 C C . HIS A 1 95 ? -3.801 -3.813 -22.980 1.00 81.75 95 HIS A C 1
ATOM 726 O O . HIS A 1 95 ? -3.144 -2.778 -23.072 1.00 81.75 95 HIS A O 1
ATOM 732 N N . GLU A 1 96 ? -5.097 -3.860 -23.285 1.00 87.56 96 GLU A N 1
ATOM 733 C CA . GLU A 1 96 ? -5.894 -2.727 -23.759 1.00 87.56 96 GLU A CA 1
ATOM 734 C C . GLU A 1 96 ? -6.163 -1.676 -22.675 1.00 87.56 96 GLU A C 1
ATOM 736 O O . GLU A 1 96 ? -6.480 -0.527 -22.983 1.00 87.56 96 GLU A O 1
ATOM 741 N N . THR A 1 97 ? -6.030 -2.049 -21.397 1.00 86.00 97 THR A N 1
ATOM 742 C CA . THR A 1 97 ? -6.259 -1.135 -20.276 1.00 86.00 97 THR A CA 1
ATOM 743 C C . THR A 1 97 ? -4.940 -0.505 -19.826 1.00 86.00 97 THR A C 1
ATOM 745 O O . THR A 1 97 ? -3.945 -1.186 -19.590 1.00 86.00 97 THR A O 1
ATOM 748 N N . GLY A 1 98 ? -4.922 0.821 -19.679 1.00 86.25 98 GLY A N 1
ATOM 749 C CA . GLY A 1 98 ? -3.770 1.553 -19.155 1.00 86.25 98 GLY A CA 1
ATOM 750 C C . GLY A 1 98 ? -3.632 1.455 -17.632 1.00 86.25 98 GLY A C 1
ATOM 751 O O . GLY A 1 98 ? -4.564 1.098 -16.912 1.00 86.25 98 GLY A O 1
ATOM 752 N N . LYS A 1 99 ? -2.457 1.826 -17.115 1.00 88.56 99 LYS A N 1
ATOM 753 C CA . LYS A 1 99 ? -2.264 2.020 -15.670 1.00 88.56 99 LYS A CA 1
ATOM 754 C C . LYS A 1 99 ? -2.976 3.296 -15.232 1.00 88.56 99 LYS A C 1
ATOM 756 O O . LYS A 1 99 ? -2.816 4.328 -15.879 1.00 88.56 99 LYS A O 1
ATOM 761 N N . VAL A 1 100 ? -3.689 3.243 -14.112 1.00 89.00 100 VAL A N 1
ATOM 762 C CA . VAL A 1 100 ? -4.378 4.409 -13.541 1.00 89.00 100 VAL A CA 1
ATOM 763 C C . VAL A 1 100 ? -3.646 4.857 -12.284 1.00 89.00 100 VAL A C 1
ATOM 765 O O . VAL A 1 100 ? -3.434 4.055 -11.376 1.00 89.00 100 VAL A O 1
ATOM 768 N N . GLU A 1 101 ? -3.248 6.127 -12.214 1.00 86.25 101 GLU A N 1
ATOM 769 C CA . GLU A 1 101 ? -2.705 6.701 -10.982 1.00 86.25 101 GLU A CA 1
ATOM 770 C C . GLU A 1 101 ? -3.842 6.966 -9.998 1.00 86.25 101 GLU A C 1
ATOM 772 O O . GLU A 1 101 ? -4.774 7.712 -10.279 1.00 86.25 101 GLU A O 1
ATOM 777 N N . ILE A 1 102 ? -3.767 6.309 -8.846 1.00 83.50 102 ILE A N 1
ATOM 778 C CA . ILE A 1 102 ? -4.752 6.414 -7.774 1.00 83.50 102 ILE A CA 1
ATOM 779 C C . ILE A 1 102 ? -4.396 7.572 -6.844 1.00 83.50 102 ILE A C 1
ATOM 781 O O . ILE A 1 102 ? -5.269 8.297 -6.375 1.00 83.50 102 ILE A O 1
ATOM 785 N N . ALA A 1 103 ? -3.108 7.705 -6.526 1.00 79.81 103 ALA A N 1
ATOM 786 C CA . ALA A 1 103 ? -2.623 8.696 -5.582 1.00 79.81 103 ALA A CA 1
ATOM 787 C C . ALA A 1 103 ? -1.135 8.977 -5.778 1.00 79.81 103 ALA A C 1
ATOM 789 O O . ALA A 1 103 ? -0.377 8.130 -6.259 1.00 79.81 103 ALA A O 1
ATOM 790 N N . LYS A 1 104 ? -0.706 10.142 -5.297 1.00 81.56 104 LYS A N 1
ATOM 791 C CA . LYS A 1 104 ? 0.689 10.572 -5.278 1.00 81.56 104 LYS A CA 1
ATOM 792 C C . LYS A 1 104 ? 0.991 11.280 -3.967 1.00 81.56 104 LYS A C 1
ATOM 794 O O . LYS A 1 104 ? 0.236 12.147 -3.543 1.00 81.56 104 LYS A O 1
ATOM 799 N N . THR A 1 105 ? 2.101 10.929 -3.330 1.00 77.25 105 THR A N 1
ATOM 800 C CA . THR A 1 105 ? 2.526 11.548 -2.069 1.00 77.25 105 THR A CA 1
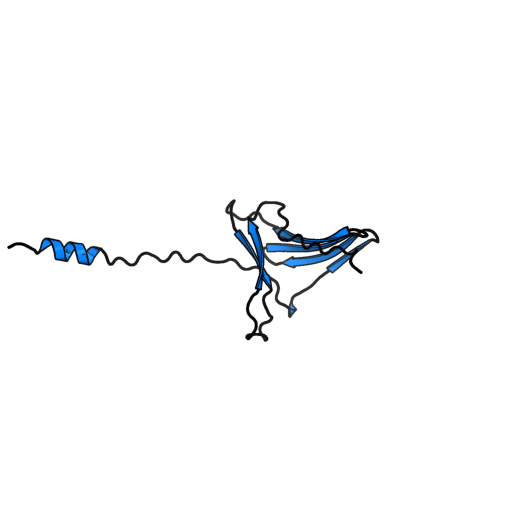ATOM 801 C C . THR A 1 105 ? 4.045 11.610 -1.954 1.00 77.25 105 THR A C 1
ATOM 803 O O . THR A 1 105 ? 4.772 11.011 -2.748 1.00 77.25 105 THR A O 1
ATOM 806 N N . THR A 1 106 ? 4.546 12.337 -0.961 1.00 76.38 106 THR A N 1
ATOM 807 C CA . THR A 1 106 ? 5.964 12.304 -0.587 1.00 76.38 106 THR A CA 1
ATOM 808 C C . THR A 1 106 ? 6.156 11.272 0.516 1.00 76.38 106 THR A C 1
ATOM 810 O O . THR A 1 106 ? 5.454 11.307 1.521 1.00 76.38 106 THR A O 1
ATOM 813 N N . LEU A 1 107 ? 7.105 10.352 0.337 1.00 69.69 107 LEU A N 1
ATOM 814 C CA . LEU A 1 107 ? 7.430 9.348 1.346 1.00 69.69 107 LEU A CA 1
ATOM 815 C C . LEU A 1 107 ? 8.065 10.017 2.567 1.00 69.69 107 LEU A C 1
ATOM 817 O O . LEU A 1 107 ? 9.178 10.538 2.481 1.00 69.69 107 LEU A O 1
ATOM 821 N N . SER A 1 108 ? 7.367 9.960 3.697 1.00 61.25 108 SER A N 1
ATOM 822 C CA . SER A 1 108 ? 7.916 10.216 5.029 1.00 61.25 108 SER A CA 1
ATOM 823 C C . SER A 1 108 ? 7.692 8.999 5.930 1.00 61.25 108 SER A C 1
ATOM 825 O O . SER A 1 108 ? 6.786 8.190 5.709 1.00 61.25 108 SER A O 1
ATOM 827 N N . THR A 1 109 ? 8.529 8.826 6.943 1.00 57.81 109 THR A N 1
ATOM 828 C CA . THR A 1 109 ? 8.401 7.717 7.896 1.00 57.81 109 THR A CA 1
ATOM 829 C C . THR A 1 109 ? 7.074 7.826 8.647 1.00 57.81 109 THR A C 1
ATOM 831 O O . THR A 1 109 ? 6.753 8.876 9.194 1.00 57.81 109 THR A O 1
ATOM 834 N N . GLY A 1 110 ? 6.260 6.764 8.604 1.00 56.59 110 GLY A N 1
ATOM 835 C CA . GLY A 1 110 ? 4.898 6.756 9.159 1.00 56.59 110 GLY A CA 1
ATOM 836 C C . GLY A 1 110 ? 3.801 7.340 8.251 1.00 56.59 110 GLY A C 1
ATOM 837 O O . GLY A 1 110 ? 2.646 7.394 8.673 1.00 56.59 110 GLY A O 1
ATOM 838 N N . SER A 1 111 ? 4.119 7.751 7.016 1.00 56.66 111 SER A N 1
ATOM 839 C CA . SER A 1 111 ? 3.120 8.282 6.071 1.00 56.66 111 SER A CA 1
ATOM 840 C C . SER A 1 111 ? 2.068 7.242 5.662 1.00 56.66 111 SER A C 1
ATOM 842 O O . SER A 1 111 ? 2.370 6.079 5.403 1.00 56.66 111 SER A O 1
ATOM 844 N N . THR A 1 112 ? 0.806 7.678 5.589 1.00 59.88 112 THR A N 1
ATOM 845 C CA . THR A 1 112 ? -0.305 6.916 5.000 1.00 59.88 112 THR A CA 1
ATOM 846 C C . THR A 1 112 ? -0.485 7.385 3.564 1.00 59.88 112 THR A C 1
ATOM 848 O O . THR A 1 112 ? -0.755 8.561 3.333 1.00 59.88 112 THR A O 1
ATOM 851 N N . LEU A 1 113 ? -0.295 6.483 2.596 1.00 58.00 113 LEU A N 1
ATOM 852 C CA . LEU A 1 113 ? -0.281 6.849 1.178 1.00 58.00 113 LEU A CA 1
ATOM 853 C C . LEU A 1 113 ? -1.662 7.262 0.643 1.00 58.00 113 LEU A C 1
ATOM 855 O O . LEU A 1 113 ? -1.704 8.124 -0.230 1.00 58.00 113 LEU A O 1
ATOM 859 N N . VAL A 1 114 ? -2.766 6.675 1.142 1.00 59.62 114 VAL A N 1
ATOM 860 C CA . VAL A 1 114 ? -4.128 6.995 0.674 1.00 59.62 114 VAL A CA 1
ATOM 861 C C . VAL A 1 114 ? -5.192 6.870 1.774 1.00 59.62 114 VAL A C 1
ATOM 863 O O . VAL A 1 114 ? -5.520 5.781 2.237 1.00 59.62 114 VAL A O 1
ATOM 866 N N . THR A 1 115 ? -5.855 7.967 2.130 1.00 53.03 115 THR A N 1
ATOM 867 C CA . THR A 1 115 ? -7.122 7.887 2.876 1.00 53.03 115 THR A CA 1
ATOM 868 C C . THR A 1 115 ? -8.271 7.903 1.879 1.00 53.03 115 THR A C 1
ATOM 870 O O . THR A 1 115 ? -8.690 8.962 1.424 1.00 53.03 115 THR A O 1
ATOM 873 N N . PHE A 1 116 ? -8.782 6.731 1.516 1.00 51.84 116 PHE A N 1
ATOM 874 C CA . PHE A 1 116 ? -10.062 6.651 0.824 1.00 51.84 116 PHE A CA 1
ATOM 875 C C . PHE A 1 116 ? -11.185 6.698 1.854 1.00 51.84 116 PHE A C 1
ATOM 877 O O . PHE A 1 116 ? -11.461 5.688 2.486 1.00 51.84 116 PHE A O 1
ATOM 884 N N . SER A 1 117 ? -11.844 7.840 2.019 1.00 47.62 117 SER A N 1
ATOM 885 C CA . SER A 1 117 ? -13.089 7.899 2.783 1.00 47.62 117 SER A CA 1
ATOM 886 C C . SER A 1 117 ? -14.252 7.913 1.796 1.00 47.62 117 SER A C 1
ATOM 888 O O . SER A 1 117 ? -14.425 8.894 1.077 1.00 47.62 117 SER A O 1
ATOM 890 N N . ARG A 1 118 ? -15.046 6.838 1.720 1.00 50.62 118 ARG A N 1
ATOM 891 C CA . ARG A 1 118 ? -16.477 7.024 1.435 1.00 50.62 118 ARG A CA 1
ATOM 892 C C . ARG A 1 118 ? -17.201 6.956 2.763 1.00 50.62 118 ARG A C 1
ATOM 894 O O . ARG A 1 118 ? -16.917 6.066 3.566 1.00 50.62 118 ARG A O 1
ATOM 901 N N . ASP A 1 119 ? -18.119 7.888 2.962 1.00 49.34 119 ASP A N 1
ATOM 902 C CA . ASP A 1 119 ? -19.047 7.850 4.077 1.00 49.34 119 ASP A CA 1
ATOM 903 C C . ASP A 1 119 ? -19.888 6.577 3.965 1.00 49.34 119 ASP A C 1
ATOM 905 O O . ASP A 1 119 ? -20.607 6.370 2.986 1.00 49.34 119 ASP A O 1
ATOM 909 N N . ALA A 1 120 ? -19.776 5.693 4.954 1.00 50.81 120 ALA A N 1
ATOM 910 C CA . ALA A 1 120 ? -20.608 4.497 5.021 1.00 50.81 120 ALA A CA 1
ATOM 911 C C . ALA A 1 120 ? -22.087 4.839 5.303 1.00 50.81 120 ALA A C 1
ATOM 913 O O . ALA A 1 120 ? -22.934 3.958 5.195 1.00 50.81 120 ALA A O 1
ATOM 914 N N . SER A 1 121 ? -22.393 6.102 5.642 1.00 48.19 121 SER A N 1
ATOM 915 C CA . SER A 1 121 ? -23.741 6.595 5.956 1.00 48.19 121 SER A CA 1
ATOM 916 C C . SER A 1 121 ? -24.601 6.946 4.734 1.00 48.19 121 SER A C 1
ATOM 918 O O . SER A 1 121 ? -25.765 7.289 4.896 1.00 48.19 121 SER A O 1
ATOM 920 N N . GLN A 1 122 ? -24.071 6.838 3.511 1.00 53.50 122 GLN A N 1
ATOM 921 C CA . GLN A 1 122 ? -24.812 7.155 2.281 1.00 53.50 122 GLN A CA 1
ATOM 922 C C . GLN A 1 122 ? -25.637 5.978 1.710 1.00 53.50 122 GLN A C 1
ATOM 924 O O . GLN A 1 122 ? -25.922 5.950 0.512 1.00 53.50 122 GLN A O 1
ATOM 929 N N . ARG A 1 123 ? -25.992 4.990 2.540 1.00 40.06 123 ARG A N 1
ATOM 930 C CA . ARG A 1 123 ? -26.878 3.872 2.176 1.00 40.06 123 ARG A CA 1
ATOM 931 C C . ARG A 1 123 ? -28.168 3.904 2.969 1.00 40.06 123 ARG A C 1
ATOM 933 O O . ARG A 1 123 ? -28.077 4.105 4.197 1.00 40.06 123 ARG A O 1
#

Foldseek 3Di:
DDDPVVVVVVVVVPPPDPDPPDDDDDWDDAPVRDDWDWDDDPAKIKIKDAIPQFGIWMWMDGVQFFIAIFGAGPDDPPDQWDKDWDWDDDHPVPPVDDIHTPFIDTDDHPDGGTGDGDRPPPD

Radius of gyration: 23.93 Å; chains: 1; bounding box: 67×53×60 Å

Sequence (123 aa):
MRLPGLIVFLLAAQLPSPAAHGGELRFGVAPDDSAWSSGGNRLSCHLSQQIPRFGGARFTSKAGGGFSLSFRLEREPARKRRQARLLAVPPPWRHETGKVEIAKTTLSTGSTLVTFSRDASQR

pLDDT: mean 75.34, std 14.22, range [40.06, 96.38]

Secondary structure (DSSP, 8-state):
---HHHHHHHHGGGPPP-----PPP-----STT---EEEEETTEEEEEEEETTTEEEEEEEETTS-EEEEEEESS--SSS--EEEEEE---TT-TTSPPEEEEEEE--TT--SB-----TT--